Protein AF-A0A2G2FYK2-F1 (afdb_monomer_lite)

Foldseek 3Di:
DDDDPVLLVVLLVVCVVVVDLDLVVSCVVVVDDSVNSVVSSVVNVVVD

Secondary structure (DSSP, 8-state):
-PPPHHHHHHHHHHHHHH----HHHHHHHHT--HHHHHHHHHHHHHT-

Radius of gyration: 9.34 Å; chains: 1; bounding box: 22×21×18 Å

Structure (mmCIF, N/CA/C/O backbone):
data_AF-A0A2G2FYK2-F1
#
_entry.id   AF-A0A2G2FYK2-F1
#
loop_
_atom_site.group_PDB
_atom_site.id
_atom_site.type_symbol
_atom_site.label_atom_id
_atom_site.label_alt_id
_atom_site.label_comp_id
_atom_site.label_asym_id
_atom_sit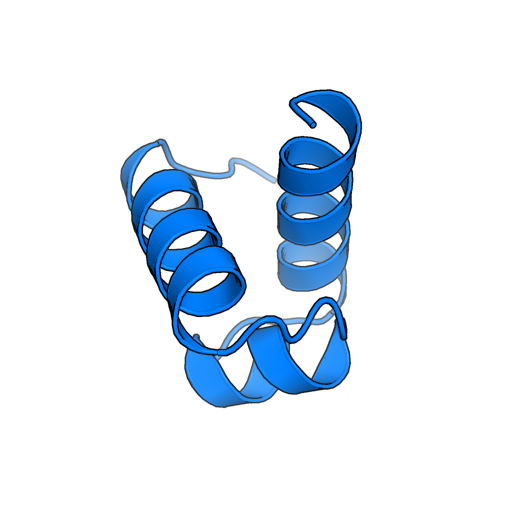e.label_entity_id
_atom_site.label_seq_id
_atom_site.pdbx_PDB_ins_code
_atom_site.Cartn_x
_atom_site.Cartn_y
_atom_site.Cartn_z
_atom_site.oc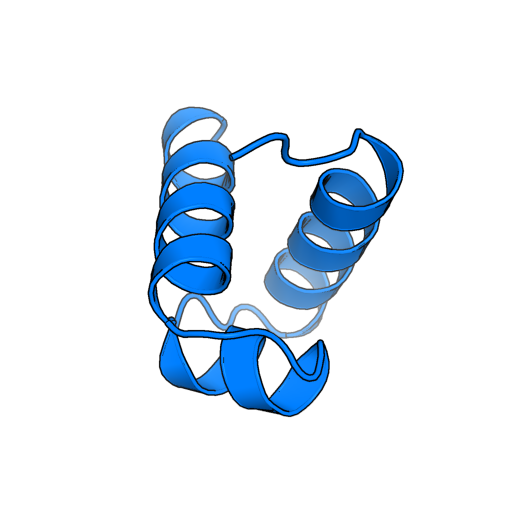cupancy
_atom_site.B_iso_or_equiv
_atom_site.auth_seq_id
_atom_site.auth_comp_id
_atom_site.auth_asym_id
_atom_site.auth_atom_id
_atom_site.pdbx_PDB_model_num
ATOM 1 N N . MET A 1 1 ? 15.938 5.191 -7.748 1.00 66.50 1 MET A N 1
ATOM 2 C CA . MET A 1 1 ? 14.785 4.282 -7.948 1.00 66.50 1 MET A CA 1
ATOM 3 C C . MET A 1 1 ? 13.513 5.122 -8.017 1.00 66.50 1 MET A C 1
ATOM 5 O O . MET A 1 1 ? 13.382 6.007 -7.185 1.00 66.50 1 MET A O 1
ATOM 9 N N . LYS A 1 2 ? 12.615 4.920 -8.993 1.00 79.31 2 LYS A N 1
ATOM 10 C CA . LYS A 1 2 ? 11.359 5.693 -9.090 1.00 79.31 2 LYS A CA 1
ATOM 11 C C . LYS A 1 2 ? 10.187 4.837 -8.598 1.00 79.31 2 LYS A C 1
ATOM 13 O O . LYS A 1 2 ? 9.943 3.779 -9.169 1.00 79.31 2 LYS A O 1
ATOM 18 N N . ILE A 1 3 ? 9.507 5.281 -7.539 1.00 84.00 3 ILE A N 1
ATOM 19 C CA . ILE A 1 3 ? 8.196 4.754 -7.137 1.00 84.00 3 ILE A CA 1
ATOM 20 C C . ILE A 1 3 ? 7.150 5.440 -8.010 1.00 84.00 3 ILE A C 1
ATOM 22 O O . ILE A 1 3 ? 7.120 6.667 -8.103 1.00 84.00 3 ILE A O 1
ATOM 26 N N . THR A 1 4 ? 6.301 4.661 -8.669 1.00 88.81 4 THR A N 1
ATOM 27 C CA . THR A 1 4 ? 5.181 5.216 -9.430 1.00 88.81 4 THR A CA 1
ATOM 28 C C . THR A 1 4 ? 4.001 5.528 -8.512 1.00 88.81 4 THR A C 1
ATOM 30 O O . THR A 1 4 ? 3.766 4.857 -7.507 1.00 88.81 4 THR A O 1
ATOM 33 N N . ASN A 1 5 ? 3.187 6.515 -8.895 1.00 87.75 5 ASN A N 1
ATOM 34 C CA . ASN A 1 5 ? 1.954 6.848 -8.171 1.00 87.75 5 ASN A CA 1
ATOM 35 C C . ASN A 1 5 ? 0.989 5.636 -8.104 1.00 87.75 5 ASN A C 1
ATOM 37 O O . ASN A 1 5 ? 0.279 5.438 -7.123 1.00 87.75 5 ASN A O 1
ATOM 41 N N . SER A 1 6 ? 1.019 4.765 -9.119 1.00 89.19 6 SER A N 1
ATOM 42 C CA . SER A 1 6 ? 0.246 3.515 -9.137 1.00 89.19 6 SER A CA 1
ATOM 43 C C . SER A 1 6 ? 0.704 2.520 -8.063 1.00 89.19 6 SER A C 1
ATOM 45 O O . SER A 1 6 ? -0.131 1.969 -7.344 1.00 89.19 6 SER A O 1
ATOM 47 N N . GLU A 1 7 ? 2.019 2.320 -7.900 1.00 87.69 7 GLU A N 1
ATOM 48 C CA . GLU A 1 7 ? 2.577 1.471 -6.834 1.00 87.69 7 GLU A CA 1
ATOM 49 C C . GLU A 1 7 ? 2.208 2.007 -5.448 1.00 87.69 7 GLU A C 1
ATOM 51 O O . GLU A 1 7 ? 1.765 1.240 -4.593 1.00 87.69 7 GLU A O 1
ATOM 56 N N . TYR A 1 8 ? 2.311 3.325 -5.252 1.00 91.81 8 TYR A N 1
ATOM 57 C CA . TYR A 1 8 ? 1.940 3.974 -3.997 1.00 91.81 8 TYR A CA 1
ATOM 58 C C . TYR A 1 8 ? 0.457 3.789 -3.652 1.00 91.81 8 TYR A C 1
ATOM 60 O O . TYR A 1 8 ? 0.128 3.322 -2.562 1.00 91.81 8 TYR A O 1
ATOM 68 N N . LYS A 1 9 ? -0.453 4.068 -4.594 1.00 93.81 9 LYS A N 1
ATOM 69 C CA . LYS A 1 9 ? -1.899 3.894 -4.377 1.00 93.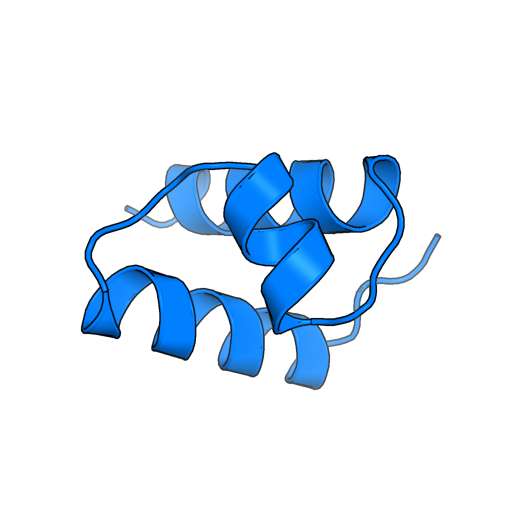81 9 LYS A CA 1
ATOM 70 C C . LYS A 1 9 ? -2.265 2.450 -4.036 1.00 93.81 9 LYS A C 1
ATOM 72 O O . LYS A 1 9 ? -3.064 2.226 -3.129 1.00 93.81 9 LYS A O 1
ATOM 77 N N . LYS A 1 10 ? -1.663 1.470 -4.722 1.00 93.12 10 LYS A N 1
ATOM 78 C CA . LYS A 1 10 ? -1.866 0.043 -4.417 1.00 93.12 10 LYS A CA 1
ATOM 79 C C . LYS A 1 10 ? -1.364 -0.305 -3.017 1.00 93.12 10 LYS A C 1
ATOM 81 O O . LYS A 1 10 ? -2.095 -0.929 -2.252 1.00 93.12 10 LYS A O 1
ATOM 86 N N . ALA A 1 11 ? -0.153 0.127 -2.673 1.00 93.38 11 ALA A N 1
ATOM 87 C CA . ALA A 1 11 ? 0.437 -0.085 -1.358 1.00 93.38 11 ALA A CA 1
ATOM 88 C C . ALA A 1 11 ? -0.434 0.512 -0.238 1.00 93.38 11 ALA A C 1
ATOM 90 O O . ALA A 1 11 ? -0.775 -0.194 0.710 1.00 93.38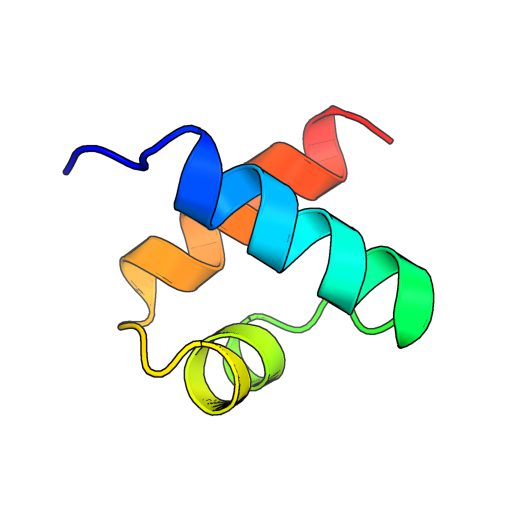 11 ALA A O 1
ATOM 91 N N . LYS A 1 12 ? -0.878 1.767 -0.388 1.00 94.06 12 LYS A N 1
ATOM 92 C CA . LYS A 1 12 ? -1.760 2.452 0.569 1.00 94.06 12 LYS A CA 1
ATOM 93 C C . LYS A 1 12 ? -3.088 1.718 0.744 1.00 94.06 12 LYS A C 1
ATOM 95 O O . LYS A 1 12 ? -3.497 1.461 1.872 1.00 94.06 12 LYS A O 1
ATOM 100 N N . ALA A 1 13 ? -3.731 1.315 -0.354 1.00 94.62 13 ALA A N 1
ATOM 101 C CA . ALA A 1 13 ? -4.989 0.571 -0.302 1.00 94.62 13 ALA A CA 1
ATOM 102 C C . ALA A 1 13 ? -4.849 -0.759 0.459 1.00 94.62 13 ALA A C 1
ATOM 104 O O . ALA A 1 13 ? -5.716 -1.108 1.259 1.00 94.62 13 ALA A O 1
ATOM 105 N N . ILE A 1 14 ? -3.745 -1.481 0.248 1.00 93.62 14 ILE A N 1
ATOM 106 C CA . ILE A 1 14 ? -3.450 -2.728 0.959 1.00 93.62 14 ILE A CA 1
ATOM 107 C C . ILE A 1 14 ? -3.244 -2.463 2.453 1.00 93.62 14 ILE A C 1
ATOM 109 O O . ILE A 1 14 ? -3.886 -3.126 3.262 1.00 93.62 14 ILE A O 1
ATOM 113 N N . VAL A 1 15 ? -2.398 -1.494 2.817 1.00 92.12 15 VAL A N 1
ATOM 114 C CA . VAL A 1 15 ? -2.095 -1.171 4.222 1.00 92.12 15 VAL A CA 1
ATOM 115 C C . VAL A 1 15 ? -3.353 -0.741 4.975 1.00 92.12 15 VAL A C 1
ATOM 117 O O . VAL A 1 15 ? -3.598 -1.233 6.071 1.00 92.12 15 VAL A O 1
ATOM 120 N N . VAL A 1 16 ? -4.191 0.115 4.380 1.00 91.50 16 VAL A N 1
ATOM 121 C CA . VAL A 1 16 ? -5.455 0.559 4.994 1.00 91.50 16 VAL A CA 1
ATOM 122 C C . VAL A 1 16 ? -6.432 -0.609 5.151 1.00 91.50 16 VAL A C 1
ATOM 124 O O . VAL A 1 16 ? -7.065 -0.746 6.197 1.00 91.50 16 VAL A O 1
ATOM 127 N N . LYS A 1 17 ? -6.531 -1.486 4.144 1.00 93.94 17 LYS A N 1
ATOM 128 C CA . LYS A 1 17 ? -7.432 -2.646 4.171 1.00 93.94 17 LYS A CA 1
ATOM 129 C C . LYS A 1 17 ? -7.016 -3.692 5.204 1.00 93.94 17 LYS A C 1
ATOM 131 O O . LYS A 1 17 ? -7.875 -4.249 5.879 1.00 93.94 17 LYS A O 1
ATOM 136 N N . THR A 1 18 ? -5.724 -3.999 5.305 1.00 92.06 18 THR A N 1
ATOM 137 C CA . THR A 1 18 ? -5.224 -5.068 6.185 1.00 92.06 18 THR A CA 1
ATOM 138 C C . THR A 1 18 ? -4.781 -4.567 7.552 1.00 92.06 18 THR A C 1
ATOM 140 O O . THR A 1 18 ? -4.503 -5.382 8.429 1.00 92.06 18 THR A O 1
ATOM 143 N N . LYS A 1 19 ? -4.684 -3.241 7.730 1.00 89.12 19 LYS A N 1
ATOM 144 C CA . LYS A 1 19 ? -4.064 -2.575 8.885 1.00 89.12 19 LYS A CA 1
ATOM 145 C C . LYS A 1 19 ? -2.647 -3.086 9.182 1.00 89.12 19 LYS A C 1
ATOM 147 O O . LYS A 1 19 ? -2.174 -2.990 10.311 1.00 89.12 19 LYS A O 1
ATOM 152 N N . ASN A 1 20 ? -1.958 -3.637 8.178 1.00 90.12 20 ASN A N 1
ATOM 153 C CA . ASN A 1 20 ? -0.628 -4.214 8.330 1.00 90.12 20 ASN A CA 1
ATOM 154 C C . ASN A 1 20 ? 0.429 -3.307 7.698 1.00 90.12 20 ASN A C 1
ATOM 156 O O . ASN A 1 20 ? 0.446 -3.097 6.487 1.00 90.12 20 ASN A O 1
ATOM 160 N N . THR A 1 21 ? 1.334 -2.811 8.536 1.00 86.94 21 THR A N 1
ATOM 161 C CA . THR A 1 21 ? 2.388 -1.849 8.187 1.00 86.94 21 THR A CA 1
ATOM 162 C C . THR A 1 21 ? 3.780 -2.491 8.088 1.00 86.94 21 THR A C 1
ATOM 164 O O . THR A 1 21 ? 4.807 -1.819 8.192 1.00 86.94 21 THR A O 1
ATOM 167 N N . SER A 1 22 ? 3.837 -3.812 7.897 1.00 93.38 22 SER A N 1
ATOM 168 C CA . SER A 1 22 ? 5.096 -4.558 7.825 1.00 93.38 22 SER A CA 1
ATOM 169 C C . SER A 1 22 ? 5.715 -4.516 6.425 1.00 93.38 22 SER A C 1
ATOM 171 O O . SER A 1 22 ? 5.072 -4.865 5.435 1.00 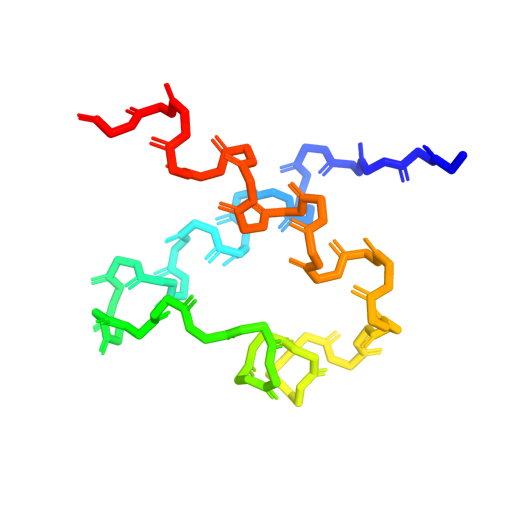93.38 22 SER A O 1
ATOM 173 N N . ILE A 1 23 ? 7.012 -4.205 6.339 1.00 94.25 23 ILE A N 1
ATOM 174 C CA . ILE A 1 23 ? 7.768 -4.193 5.070 1.00 94.25 23 ILE A CA 1
ATOM 175 C C . ILE A 1 23 ? 7.730 -5.576 4.401 1.00 94.25 23 ILE A C 1
ATOM 177 O O . ILE A 1 23 ? 7.401 -5.688 3.223 1.00 94.25 23 ILE A O 1
ATOM 181 N N . SER A 1 24 ? 7.963 -6.644 5.167 1.00 95.06 24 SER A N 1
ATOM 182 C CA . SER A 1 24 ? 7.920 -8.033 4.684 1.00 95.0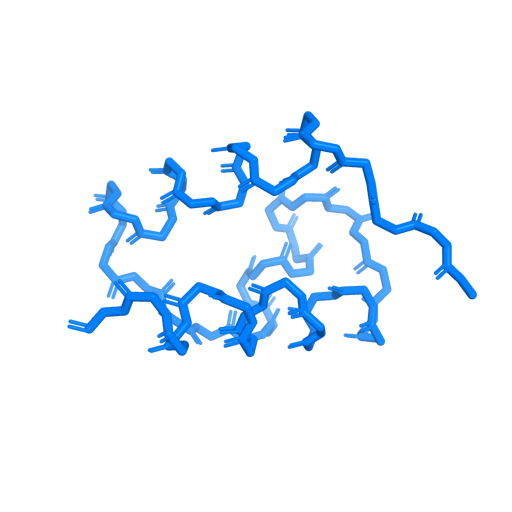6 24 SER A CA 1
ATOM 183 C C . SER A 1 24 ? 6.533 -8.467 4.190 1.00 95.06 24 SER A C 1
ATOM 185 O O . SER A 1 24 ? 6.412 -9.355 3.342 1.00 95.06 24 SER A O 1
ATOM 187 N N . PHE A 1 25 ? 5.466 -7.848 4.696 1.00 93.88 25 PHE A N 1
ATOM 188 C CA . PHE A 1 25 ? 4.112 -8.053 4.193 1.00 93.88 25 PHE A CA 1
ATOM 189 C C . PHE A 1 25 ? 3.919 -7.364 2.836 1.00 93.88 25 PHE A C 1
ATOM 191 O O . PHE A 1 25 ? 3.438 -8.001 1.897 1.00 93.88 25 PHE A O 1
ATOM 198 N N . LEU A 1 26 ? 4.371 -6.112 2.694 1.00 93.12 26 LEU A N 1
ATOM 199 C CA . LEU A 1 26 ? 4.353 -5.397 1.413 1.00 93.12 26 LEU A CA 1
ATOM 200 C C . LEU A 1 26 ? 5.190 -6.098 0.339 1.00 93.12 26 LEU A C 1
ATOM 202 O O . LEU A 1 26 ? 4.729 -6.221 -0.792 1.00 93.12 26 LEU A O 1
ATOM 206 N N . GLN A 1 27 ? 6.380 -6.595 0.689 1.00 95.19 27 GLN A N 1
ATOM 207 C CA . GLN A 1 27 ? 7.241 -7.334 -0.240 1.00 95.19 27 GLN A CA 1
ATOM 208 C C . GLN A 1 27 ? 6.515 -8.537 -0.842 1.00 95.19 27 GLN A C 1
ATOM 210 O O . GLN A 1 27 ? 6.481 -8.686 -2.060 1.00 95.19 27 GLN A O 1
ATOM 215 N N . ARG A 1 28 ? 5.891 -9.365 0.008 1.00 95.38 28 ARG A N 1
ATOM 216 C CA . ARG A 1 28 ? 5.155 -10.561 -0.427 1.00 95.38 28 ARG A CA 1
ATOM 217 C C . ARG A 1 28 ? 3.891 -10.214 -1.207 1.00 95.38 28 ARG A C 1
ATOM 219 O O . ARG A 1 28 ? 3.599 -10.863 -2.201 1.00 95.38 28 ARG A O 1
ATOM 226 N N . THR A 1 29 ? 3.163 -9.186 -0.778 1.00 93.88 29 THR A N 1
ATOM 227 C CA . THR A 1 29 ? 1.875 -8.822 -1.389 1.00 93.88 29 THR A CA 1
ATOM 228 C C . THR A 1 29 ? 2.047 -8.140 -2.746 1.00 93.88 29 THR A C 1
ATOM 230 O O . THR A 1 29 ? 1.242 -8.353 -3.646 1.00 93.88 29 THR A O 1
ATOM 233 N N . LEU A 1 30 ? 3.087 -7.316 -2.905 1.00 90.81 30 LEU A N 1
ATOM 234 C CA . LEU A 1 30 ? 3.348 -6.575 -4.142 1.00 90.81 30 LEU A CA 1
ATOM 235 C C . LEU A 1 30 ? 4.415 -7.226 -5.032 1.00 90.81 30 LEU A C 1
ATOM 237 O O . LEU A 1 30 ? 4.641 -6.744 -6.138 1.00 90.81 30 LEU A O 1
ATOM 241 N N . GLY A 1 31 ? 5.083 -8.286 -4.566 1.00 93.81 31 GLY A N 1
ATOM 242 C CA . GLY A 1 31 ? 6.177 -8.931 -5.299 1.00 93.81 31 GLY A CA 1
ATOM 243 C C . GLY A 1 31 ? 7.383 -8.009 -5.503 1.00 93.81 31 GLY A C 1
ATOM 244 O O . GLY A 1 31 ? 8.036 -8.059 -6.542 1.00 93.81 31 GLY A O 1
ATOM 245 N N . ILE A 1 32 ? 7.656 -7.125 -4.540 1.00 92.69 32 ILE A N 1
ATOM 246 C CA . ILE A 1 32 ? 8.706 -6.103 -4.641 1.00 92.69 32 ILE A CA 1
ATOM 247 C C . ILE A 1 32 ? 9.876 -6.375 -3.696 1.00 92.69 32 ILE A C 1
ATOM 249 O O . ILE A 1 32 ? 9.729 -6.968 -2.628 1.00 92.69 32 ILE A O 1
ATOM 253 N N . GLY A 1 33 ? 11.054 -5.879 -4.079 1.00 94.50 33 GLY A N 1
ATOM 254 C CA . GLY A 1 33 ? 12.248 -5.914 -3.237 1.00 94.50 33 GLY A CA 1
ATOM 255 C C . GLY A 1 33 ? 12.126 -5.049 -1.978 1.00 94.50 33 GLY A C 1
ATOM 256 O O . GLY A 1 33 ? 11.305 -4.129 -1.911 1.00 94.50 33 GLY A O 1
ATOM 257 N N . TYR A 1 34 ? 12.991 -5.336 -1.001 1.00 94.44 34 TYR A N 1
ATOM 258 C CA . TYR A 1 34 ? 13.005 -4.690 0.316 1.00 94.44 34 TYR A CA 1
ATOM 259 C C . TYR A 1 34 ? 13.040 -3.164 0.227 1.00 94.44 34 TYR A C 1
ATOM 261 O O . TYR A 1 34 ? 12.175 -2.502 0.793 1.00 94.44 34 TYR A O 1
ATOM 269 N N . GLU A 1 35 ? 13.969 -2.611 -0.555 1.00 93.75 35 GLU A N 1
ATOM 270 C CA . GLU A 1 35 ? 14.117 -1.160 -0.708 1.00 93.75 35 GLU A CA 1
ATOM 271 C C . GLU A 1 35 ? 12.830 -0.492 -1.212 1.00 93.75 35 GLU A C 1
ATOM 273 O O . GLU A 1 35 ? 12.431 0.550 -0.694 1.00 93.75 35 GLU A O 1
ATOM 278 N N . ARG A 1 36 ? 12.104 -1.121 -2.153 1.00 92.62 36 ARG A N 1
ATOM 279 C CA . ARG A 1 36 ? 10.829 -0.563 -2.638 1.00 92.62 36 ARG A CA 1
ATOM 280 C C . ARG A 1 36 ? 9.758 -0.594 -1.559 1.00 92.62 36 ARG A C 1
ATOM 282 O O . ARG A 1 36 ? 9.061 0.397 -1.365 1.00 92.62 36 ARG A O 1
ATOM 289 N N . ALA A 1 37 ? 9.634 -1.719 -0.860 1.00 94.75 37 ALA A N 1
ATOM 290 C CA . ALA A 1 37 ? 8.658 -1.869 0.211 1.00 94.75 37 ALA A CA 1
ATOM 291 C C . ALA A 1 37 ? 8.939 -0.906 1.372 1.00 94.75 37 ALA A C 1
ATOM 293 O O . ALA A 1 37 ? 8.006 -0.310 1.903 1.00 94.75 37 ALA A O 1
ATOM 294 N N . ARG A 1 38 ? 10.214 -0.705 1.725 1.00 94.75 38 ARG A N 1
ATOM 295 C CA . ARG A 1 38 ? 10.643 0.240 2.758 1.00 94.75 38 ARG A CA 1
ATOM 296 C C . ARG A 1 38 ? 10.251 1.671 2.403 1.00 94.75 38 ARG A C 1
ATOM 298 O O . ARG A 1 38 ? 9.622 2.331 3.223 1.00 94.75 38 ARG A O 1
ATOM 305 N N . VAL A 1 39 ? 10.568 2.129 1.189 1.00 94.06 39 VAL A N 1
ATOM 306 C CA . VAL A 1 39 ? 10.218 3.487 0.735 1.00 94.06 39 VAL A CA 1
ATOM 307 C C . VAL A 1 39 ? 8.703 3.684 0.701 1.00 94.06 39 VAL A C 1
ATOM 309 O O . VAL A 1 39 ? 8.214 4.672 1.233 1.00 94.06 39 VAL A O 1
ATOM 312 N N . LEU A 1 40 ? 7.947 2.730 0.146 1.00 93.81 40 LEU A N 1
ATOM 313 C CA . LEU A 1 40 ? 6.481 2.799 0.135 1.00 93.81 40 LEU A CA 1
ATOM 314 C C . LEU A 1 40 ? 5.906 2.892 1.549 1.00 93.81 40 LEU A C 1
ATOM 316 O O . LEU A 1 40 ? 5.021 3.700 1.800 1.00 93.81 40 LEU A O 1
ATOM 320 N N . MET A 1 41 ? 6.423 2.088 2.477 1.00 92.88 41 MET A N 1
ATOM 321 C CA . MET A 1 41 ? 5.961 2.091 3.860 1.00 92.88 41 MET A CA 1
ATOM 322 C C . MET A 1 41 ? 6.296 3.404 4.578 1.00 92.88 41 MET A C 1
ATOM 324 O O . MET A 1 41 ? 5.472 3.896 5.343 1.00 92.88 41 MET A O 1
ATOM 328 N N . GLN A 1 42 ? 7.477 3.975 4.321 1.00 92.94 42 GLN A N 1
ATOM 329 C CA . GLN A 1 42 ? 7.877 5.288 4.830 1.00 92.94 42 GLN A CA 1
ATOM 330 C C . GLN A 1 42 ? 6.911 6.372 4.332 1.00 92.94 42 GLN A C 1
ATOM 332 O O . GLN A 1 42 ? 6.316 7.070 5.141 1.00 92.94 42 GLN A O 1
ATOM 337 N N . MET A 1 43 ? 6.663 6.427 3.017 1.00 92.00 43 MET A N 1
ATOM 338 C CA . MET A 1 43 ? 5.739 7.395 2.412 1.00 92.00 43 MET A CA 1
ATOM 339 C C . MET A 1 43 ? 4.319 7.280 2.978 1.00 92.00 43 MET A C 1
ATOM 341 O O . MET A 1 43 ? 3.668 8.287 3.218 1.00 92.00 43 MET A O 1
ATOM 345 N N . ILE A 1 44 ? 3.834 6.054 3.208 1.00 91.12 44 ILE A N 1
ATOM 346 C CA . ILE A 1 44 ? 2.505 5.829 3.795 1.00 91.12 44 ILE A CA 1
ATOM 347 C C . ILE A 1 44 ? 2.454 6.300 5.255 1.00 91.12 44 ILE A C 1
ATOM 349 O O . ILE A 1 44 ? 1.421 6.811 5.673 1.00 91.12 44 ILE A O 1
ATOM 353 N N . LYS A 1 45 ? 3.532 6.116 6.031 1.00 88.38 45 LYS A N 1
ATOM 354 C CA . LYS A 1 45 ? 3.610 6.562 7.431 1.00 88.38 45 LYS A CA 1
ATOM 355 C C . LYS A 1 45 ? 3.694 8.079 7.560 1.00 88.38 45 LYS A C 1
ATOM 357 O O . LYS A 1 45 ? 3.062 8.613 8.455 1.00 88.38 45 LYS A O 1
ATOM 362 N N . ASP A 1 46 ? 4.442 8.742 6.683 1.00 88.44 46 ASP A N 1
ATOM 363 C CA . ASP A 1 46 ? 4.614 10.200 6.728 1.00 88.44 46 ASP A CA 1
ATOM 364 C C . ASP A 1 46 ? 3.323 10.958 6.335 1.00 88.44 46 ASP A C 1
ATOM 366 O O . ASP A 1 46 ? 3.181 12.138 6.636 1.00 88.44 46 ASP A O 1
ATOM 370 N N . GLU A 1 47 ? 2.374 10.288 5.667 1.00 78.62 47 GLU A N 1
ATOM 371 C CA . GLU A 1 47 ? 1.049 10.820 5.302 1.00 78.62 47 GLU A CA 1
ATOM 372 C C . GLU A 1 47 ? -0.070 10.526 6.329 1.00 78.62 47 GLU A C 1
ATOM 374 O O . GLU A 1 47 ? -1.216 10.920 6.092 1.00 78.62 47 GLU A O 1
ATOM 379 N N . GLN A 1 48 ? 0.214 9.786 7.408 1.00 60.34 48 GLN A N 1
ATOM 380 C CA . GLN A 1 48 ? -0.743 9.436 8.475 1.00 60.34 48 GLN A CA 1
ATOM 381 C C . GLN A 1 48 ? -0.645 10.414 9.644 1.00 60.34 48 GLN A C 1
ATOM 383 O O . GLN A 1 48 ? -1.727 10.765 10.164 1.00 60.34 48 GLN A O 1
#

pLDDT: mean 90.47, std 6.74, range [60.34, 95.38]

Sequence (48 aa):
MKITNSEYKKAKAIVVKTKNTSISFLQRTLGIGYERARVLMQMIKDEQ